Protein AF-A0A151H687-F1 (afdb_monomer_lite)

Sequence (97 aa):
HLPPLVEEAFRLLMEAPPGYVVGLIESFLITVVQVFRHCAEQWIGRGLLALPPAVLPSEAMKTELLAKLCRSDTCSVSEAVEDLAYRCEQVCLRNRA

Radius of gyration: 12.37 Å; chains: 1; bounding box: 30×27×34 Å

Secondary structure (DSSP, 8-state):
-HHHHHHHHHHHHHHS-HHHHHHHHHHHHHHHHHH-HHHHHHHHHHHHHTS-TTTS--HHHHHHHHHHHTSS-HHHHHHHHHHHHHHHHHHHHHHH-

pLDDT: mean 92.27, std 5.45, range [56.25, 96.69]

Structure (mmCIF, N/CA/C/O backbone):
data_AF-A0A151H687-F1
#
_entry.id   AF-A0A151H687-F1
#
loop_
_atom_site.group_PDB
_atom_site.id
_atom_site.type_symbol
_atom_site.label_atom_id
_atom_site.label_alt_id
_atom_site.label_comp_id
_atom_site.label_asym_id
_atom_site.label_entity_id
_atom_site.label_seq_id
_atom_site.pdbx_PDB_ins_code
_atom_site.Cartn_x
_atom_site.Cartn_y
_atom_site.Cartn_z
_atom_site.occupancy
_atom_site.B_iso_or_equiv
_atom_site.auth_seq_id
_atom_site.auth_comp_id
_atom_site.auth_asym_id
_atom_site.auth_atom_id
_atom_site.pdbx_PDB_model_num
ATOM 1 N N . HIS A 1 1 ? -2.991 -13.561 12.535 1.00 73.06 1 HIS A N 1
ATOM 2 C CA . HIS A 1 1 ? -2.743 -13.650 11.079 1.00 73.06 1 HIS A CA 1
ATOM 3 C C . HIS A 1 1 ? -3.127 -12.389 10.304 1.00 73.06 1 HIS A C 1
ATOM 5 O O . HIS A 1 1 ? -2.488 -12.127 9.298 1.00 73.06 1 HIS A O 1
ATOM 11 N N . LEU A 1 2 ? -4.092 -11.579 10.767 1.00 85.19 2 LEU A N 1
ATOM 12 C CA . LEU A 1 2 ? -4.486 -10.337 10.083 1.00 85.19 2 LEU A CA 1
ATOM 13 C C . LEU A 1 2 ? -3.375 -9.274 9.933 1.00 85.19 2 LEU A C 1
ATOM 15 O O . LEU A 1 2 ? -3.238 -8.776 8.824 1.00 85.19 2 LEU A O 1
ATOM 19 N N . PRO A 1 3 ? -2.541 -8.952 10.946 1.00 88.56 3 PRO A N 1
ATOM 20 C CA . PRO A 1 3 ? -1.494 -7.942 10.757 1.00 88.56 3 PRO A CA 1
ATOM 21 C C . PRO A 1 3 ? -0.477 -8.315 9.659 1.00 88.56 3 PRO A C 1
ATOM 23 O O . PRO A 1 3 ? -0.237 -7.487 8.787 1.00 88.56 3 PRO A O 1
ATOM 26 N N . PRO A 1 4 ? 0.053 -9.558 9.608 1.00 93.25 4 PRO A N 1
ATOM 27 C CA . PRO A 1 4 ? 0.879 -9.996 8.480 1.00 93.25 4 PRO A CA 1
ATOM 28 C C . PRO A 1 4 ? 0.167 -9.957 7.123 1.00 93.25 4 PRO A C 1
ATOM 30 O O . PRO A 1 4 ? 0.803 -9.650 6.125 1.00 93.25 4 PRO A O 1
ATOM 33 N N . LEU A 1 5 ? -1.140 -10.242 7.073 1.00 94.25 5 LEU A N 1
ATOM 34 C CA . LEU A 1 5 ? -1.911 -10.149 5.829 1.00 94.25 5 LEU A CA 1
ATOM 35 C C . LEU A 1 5 ? -2.024 -8.700 5.335 1.00 94.25 5 LEU A C 1
ATOM 37 O O . LEU A 1 5 ? -1.954 -8.463 4.134 1.00 94.25 5 LEU A O 1
ATOM 41 N N . VAL A 1 6 ? -2.167 -7.735 6.250 1.00 95.69 6 VAL A N 1
ATOM 42 C CA . VAL A 1 6 ? -2.135 -6.310 5.897 1.00 95.69 6 VAL A CA 1
ATOM 43 C C . VAL A 1 6 ? -0.785 -5.941 5.300 1.00 95.69 6 VAL A C 1
ATOM 45 O O . VAL A 1 6 ? -0.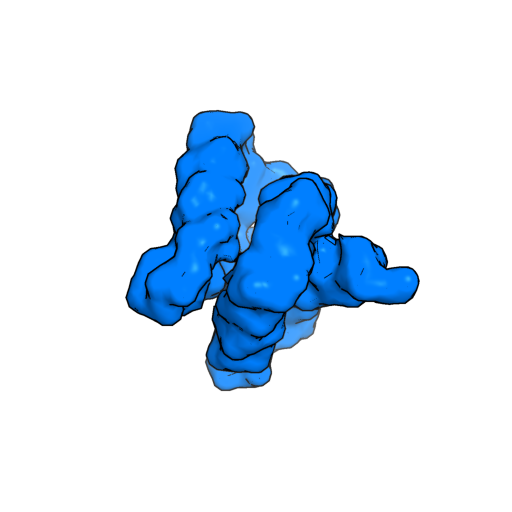759 -5.330 4.242 1.00 95.69 6 VAL A O 1
ATOM 48 N N . GLU A 1 7 ? 0.324 -6.368 5.908 1.00 95.31 7 GLU A N 1
ATOM 49 C CA . GLU A 1 7 ? 1.660 -6.156 5.333 1.00 95.31 7 GLU A CA 1
ATOM 50 C C . GLU A 1 7 ? 1.797 -6.773 3.933 1.00 95.31 7 GLU A C 1
ATOM 52 O O . GLU A 1 7 ? 2.338 -6.136 3.029 1.00 95.31 7 GLU A O 1
ATOM 57 N N . GLU A 1 8 ? 1.273 -7.984 3.737 1.00 95.25 8 GLU A N 1
ATOM 58 C CA . GLU A 1 8 ? 1.324 -8.678 2.450 1.00 95.25 8 GLU A CA 1
ATOM 59 C C . GLU A 1 8 ? 0.524 -7.955 1.361 1.00 95.25 8 GLU A C 1
ATOM 61 O O . GLU A 1 8 ? 0.970 -7.877 0.219 1.00 95.25 8 GLU A O 1
ATOM 66 N N . ALA A 1 9 ? -0.613 -7.348 1.710 1.00 95.62 9 ALA A N 1
ATOM 67 C CA . ALA A 1 9 ? -1.386 -6.535 0.775 1.00 95.62 9 ALA A CA 1
ATOM 68 C C . ALA A 1 9 ? -0.565 -5.351 0.230 1.00 95.62 9 ALA A C 1
ATOM 70 O O . ALA A 1 9 ? -0.641 -5.050 -0.958 1.00 95.62 9 ALA A O 1
ATOM 71 N N . PHE A 1 10 ? 0.274 -4.718 1.059 1.00 96.12 10 PHE A N 1
ATOM 72 C CA . PHE A 1 10 ? 1.187 -3.671 0.586 1.00 96.12 10 PHE A CA 1
ATOM 73 C C . PHE A 1 10 ? 2.311 -4.234 -0.287 1.00 96.12 10 PHE A C 1
ATOM 75 O O . PHE A 1 10 ? 2.640 -3.627 -1.304 1.00 96.12 10 PHE A O 1
ATOM 82 N N . ARG A 1 11 ? 2.876 -5.402 0.049 1.00 94.44 11 ARG A N 1
ATOM 83 C CA . ARG A 1 11 ? 3.882 -6.060 -0.810 1.00 94.44 11 ARG A CA 1
ATOM 84 C C . ARG A 1 11 ? 3.319 -6.398 -2.186 1.00 94.44 11 ARG A C 1
ATOM 86 O O . ARG A 1 11 ? 4.000 -6.193 -3.185 1.00 94.44 11 ARG A O 1
ATOM 93 N N . LEU A 1 12 ? 2.054 -6.806 -2.251 1.00 94.81 12 LEU A N 1
ATOM 94 C CA . LEU A 1 12 ? 1.389 -7.148 -3.502 1.00 94.81 12 LEU A CA 1
ATOM 95 C C . LEU A 1 12 ? 1.362 -5.979 -4.509 1.00 94.81 12 LEU A C 1
ATOM 97 O O . LEU A 1 12 ? 1.453 -6.221 -5.712 1.00 94.81 12 LEU A O 1
ATOM 101 N N . LEU A 1 13 ? 1.336 -4.721 -4.042 1.00 94.31 13 LEU A N 1
ATOM 102 C CA . LEU A 1 13 ? 1.451 -3.529 -4.904 1.00 94.31 13 LEU A CA 1
ATOM 103 C C . LEU A 1 13 ? 2.792 -3.441 -5.649 1.00 94.31 13 LEU A C 1
ATOM 105 O O . LEU A 1 13 ? 2.877 -2.790 -6.687 1.00 94.31 13 LEU A O 1
ATOM 109 N N . MET A 1 14 ? 3.845 -4.070 -5.125 1.00 93.19 14 MET A N 1
ATOM 110 C CA . MET A 1 14 ? 5.167 -4.120 -5.757 1.00 93.19 14 MET A CA 1
ATOM 111 C C . MET A 1 14 ? 5.307 -5.297 -6.731 1.00 93.19 14 MET A C 1
ATOM 113 O O . MET A 1 14 ? 6.154 -5.262 -7.625 1.00 93.19 14 MET A O 1
ATOM 117 N N . GLU A 1 15 ? 4.509 -6.348 -6.554 1.00 91.75 15 GLU A N 1
ATOM 118 C CA . GLU A 1 15 ? 4.692 -7.632 -7.238 1.00 91.75 15 GLU A CA 1
ATOM 119 C C . GLU A 1 15 ? 3.741 -7.829 -8.420 1.00 91.75 15 GLU A C 1
ATOM 121 O O . GLU A 1 15 ? 4.092 -8.502 -9.393 1.00 91.75 15 GLU A O 1
ATOM 126 N N . ALA A 1 16 ? 2.557 -7.221 -8.365 1.00 90.62 16 ALA A N 1
ATOM 127 C CA . ALA A 1 16 ? 1.513 -7.383 -9.365 1.00 90.62 16 ALA A CA 1
ATOM 128 C C . ALA A 1 16 ? 1.202 -6.065 -10.097 1.00 90.62 16 ALA A C 1
ATOM 130 O O . ALA A 1 16 ? 1.352 -4.987 -9.520 1.00 90.62 16 ALA A O 1
ATOM 131 N N . PRO A 1 17 ? 0.731 -6.116 -11.360 1.00 89.25 17 PRO A N 1
ATOM 132 C CA . PRO A 1 17 ? 0.316 -4.909 -12.064 1.00 89.25 17 PRO A CA 1
ATOM 133 C C . PRO A 1 17 ? -0.871 -4.234 -11.350 1.00 89.25 17 PRO A C 1
ATOM 135 O O . PRO A 1 17 ? -1.827 -4.938 -10.996 1.00 89.25 17 PRO A O 1
ATOM 138 N N . PRO A 1 18 ? -0.874 -2.893 -11.200 1.00 90.56 18 PRO A N 1
ATOM 139 C CA . PRO A 1 18 ? -1.889 -2.165 -10.432 1.00 90.56 18 PRO A CA 1
ATOM 140 C C . PRO A 1 18 ? -3.335 -2.517 -10.803 1.00 90.56 18 PRO A C 1
ATOM 142 O O . PRO A 1 18 ? -4.167 -2.726 -9.920 1.00 90.56 18 PRO A O 1
ATOM 145 N N . GLY A 1 19 ? -3.616 -2.694 -12.100 1.00 89.69 19 GLY A N 1
ATOM 146 C CA . GLY A 1 19 ? -4.955 -3.014 -12.607 1.00 89.69 19 GLY A CA 1
ATOM 147 C C . GLY A 1 19 ? -5.574 -4.314 -12.073 1.00 89.69 19 GLY A C 1
ATOM 148 O O . GLY A 1 19 ? -6.784 -4.484 -12.181 1.00 89.69 19 GLY A O 1
ATOM 149 N N . TYR A 1 20 ? -4.783 -5.218 -11.482 1.00 90.00 20 TYR A N 1
ATOM 150 C CA . TYR A 1 20 ? -5.290 -6.456 -10.875 1.00 90.00 20 TYR A CA 1
ATOM 151 C C . TYR A 1 20 ? -5.502 -6.363 -9.364 1.00 90.00 20 TYR A C 1
ATOM 153 O O . TYR A 1 20 ? -6.284 -7.138 -8.818 1.00 90.00 20 TYR A O 1
ATOM 161 N N . VAL A 1 21 ? -4.786 -5.471 -8.676 1.00 93.50 21 VAL A N 1
ATOM 162 C CA . VAL A 1 21 ? -4.647 -5.542 -7.211 1.00 93.50 21 VAL A CA 1
ATOM 163 C C . VAL A 1 21 ? -5.188 -4.328 -6.476 1.00 93.50 21 VAL A C 1
ATOM 165 O O . VAL A 1 21 ? -5.619 -4.480 -5.338 1.00 93.50 21 VAL A O 1
ATOM 168 N N . VAL A 1 22 ? -5.257 -3.163 -7.125 1.00 94.50 22 VAL A N 1
ATOM 169 C CA . VAL A 1 22 ? -5.722 -1.907 -6.513 1.00 94.50 22 VAL A CA 1
ATOM 170 C C . VAL A 1 22 ? -7.112 -2.067 -5.889 1.00 94.50 22 VAL A C 1
ATOM 172 O O . VAL A 1 22 ? -7.242 -1.976 -4.672 1.00 94.50 22 VAL A O 1
ATOM 175 N N . GLY A 1 23 ? -8.127 -2.456 -6.668 1.00 93.62 23 GLY A N 1
ATOM 176 C CA . GLY A 1 23 ? -9.496 -2.592 -6.145 1.00 93.62 23 GLY A CA 1
ATOM 177 C C . GLY A 1 23 ? -9.660 -3.672 -5.062 1.00 93.62 23 GLY A C 1
ATOM 178 O O . GLY A 1 23 ? -10.500 -3.541 -4.164 1.00 93.62 23 GLY A O 1
ATOM 179 N N . LEU A 1 24 ? -8.840 -4.732 -5.104 1.00 94.19 24 LEU A N 1
ATOM 180 C CA . LEU A 1 24 ? -8.821 -5.769 -4.065 1.00 94.19 24 LEU A CA 1
ATOM 181 C C . LEU A 1 24 ? -8.263 -5.217 -2.751 1.00 94.19 24 LEU A C 1
ATOM 183 O O . LEU A 1 24 ? -8.842 -5.442 -1.688 1.00 94.19 24 LEU A O 1
ATOM 187 N N . ILE A 1 25 ? -7.153 -4.483 -2.834 1.00 95.19 25 ILE A N 1
ATOM 188 C CA . ILE A 1 25 ? -6.474 -3.891 -1.682 1.00 95.19 25 ILE A CA 1
ATOM 189 C C . ILE A 1 25 ? -7.330 -2.783 -1.073 1.00 95.19 25 ILE A C 1
ATOM 191 O O . ILE A 1 25 ? -7.477 -2.750 0.143 1.00 95.19 25 ILE A O 1
ATOM 195 N N . GLU A 1 26 ? -7.970 -1.942 -1.883 1.00 94.44 26 GLU A N 1
ATOM 196 C CA . GLU A 1 26 ? -8.929 -0.935 -1.414 1.00 94.44 26 GLU A CA 1
ATOM 197 C C . GLU A 1 26 ? -10.052 -1.560 -0.586 1.00 94.44 26 GLU A C 1
ATOM 199 O O . GLU A 1 26 ? -10.245 -1.214 0.581 1.00 94.44 26 GLU A O 1
ATOM 204 N N . SER A 1 27 ? -10.756 -2.535 -1.168 1.00 93.62 27 SER A N 1
ATOM 205 C CA . SER A 1 27 ? -11.872 -3.226 -0.510 1.00 93.62 27 SER A CA 1
ATOM 206 C C . SER A 1 27 ? -11.428 -3.889 0.797 1.00 93.62 27 SER A C 1
ATOM 208 O O . SER A 1 27 ? -12.131 -3.850 1.815 1.00 93.62 27 SER A O 1
ATOM 210 N N . PHE A 1 28 ? -10.232 -4.476 0.786 1.00 95.38 28 PHE A N 1
ATOM 211 C CA . PHE A 1 28 ? -9.629 -5.095 1.954 1.00 95.38 28 PHE A CA 1
ATOM 212 C C . PHE A 1 28 ? -9.289 -4.069 3.045 1.00 95.38 28 PHE A C 1
ATOM 214 O O . PHE A 1 28 ? -9.686 -4.260 4.195 1.00 95.38 28 PHE A O 1
ATOM 221 N N . LEU A 1 29 ? -8.618 -2.964 2.710 1.00 95.31 29 LEU A N 1
ATOM 222 C CA . LEU A 1 29 ? -8.236 -1.929 3.674 1.00 95.31 29 LEU A CA 1
ATOM 223 C C . LEU A 1 29 ? -9.458 -1.228 4.276 1.00 95.31 29 LEU A C 1
ATOM 225 O O . LEU A 1 29 ? -9.504 -1.043 5.491 1.00 95.31 29 LEU A O 1
ATOM 229 N N . ILE A 1 30 ? -10.490 -0.944 3.475 1.00 94.81 30 ILE A N 1
ATOM 230 C CA . ILE A 1 30 ? -11.772 -0.416 3.971 1.00 94.81 30 ILE A CA 1
ATOM 231 C C . ILE A 1 30 ? -12.366 -1.363 5.015 1.00 94.81 30 ILE A C 1
ATOM 233 O O . ILE A 1 30 ? -12.753 -0.931 6.103 1.00 94.81 30 ILE A O 1
ATOM 237 N N . THR A 1 31 ? -12.389 -2.666 4.721 1.00 94.25 31 THR A N 1
ATOM 238 C CA . THR A 1 31 ? -12.886 -3.684 5.657 1.00 94.25 31 THR A CA 1
ATOM 239 C C . THR A 1 31 ? -12.057 -3.703 6.942 1.00 94.25 31 THR A C 1
ATOM 241 O O . THR A 1 31 ? -12.614 -3.739 8.041 1.00 94.25 31 THR A O 1
ATOM 244 N N . VAL A 1 32 ? -10.727 -3.630 6.828 1.00 94.44 32 VAL A N 1
ATOM 245 C CA . VAL A 1 32 ? -9.824 -3.600 7.985 1.00 94.44 32 VAL A CA 1
ATOM 246 C C . VAL A 1 32 ? -10.114 -2.394 8.878 1.00 94.44 32 VAL A C 1
ATOM 248 O O . VAL A 1 32 ? -10.255 -2.558 10.089 1.00 94.44 32 VAL A O 1
ATOM 251 N N . VAL A 1 33 ? -10.265 -1.202 8.300 1.00 94.25 33 VAL A N 1
ATOM 252 C CA . VAL A 1 33 ? -10.565 0.027 9.048 1.00 94.25 33 VAL A CA 1
ATOM 253 C C . VAL A 1 33 ? -11.944 -0.033 9.694 1.00 94.25 33 VAL A C 1
ATOM 255 O O . VAL A 1 33 ? -12.095 0.324 10.861 1.00 94.25 33 VAL A O 1
ATOM 258 N N . GLN A 1 34 ? -12.960 -0.503 8.969 1.00 93.44 34 GLN A N 1
ATOM 259 C CA . GLN A 1 34 ? -14.331 -0.558 9.477 1.00 93.44 34 GLN A CA 1
ATOM 260 C C . GLN A 1 34 ? -14.487 -1.552 10.633 1.00 93.44 34 GLN A C 1
ATOM 262 O O . GLN A 1 34 ? -15.154 -1.227 11.618 1.00 93.44 34 GLN A O 1
ATOM 267 N N . VAL A 1 35 ? -13.858 -2.729 10.534 1.00 94.75 35 VAL A N 1
ATOM 268 C CA . VAL A 1 35 ? -14.006 -3.828 11.502 1.00 94.75 35 VAL A CA 1
ATOM 269 C C . VAL A 1 35 ? -13.002 -3.726 12.655 1.00 94.75 35 VAL A C 1
ATOM 271 O O . VAL A 1 35 ? -13.355 -3.990 13.802 1.00 94.75 35 VAL A O 1
ATOM 274 N N . PHE A 1 36 ? -11.761 -3.313 12.385 1.00 93.50 36 PHE A N 1
ATOM 275 C CA . PHE A 1 36 ? -10.653 -3.342 13.349 1.00 93.50 36 PHE A CA 1
ATOM 276 C C . PHE A 1 36 ? -10.123 -1.943 13.686 1.00 93.50 36 PHE A C 1
ATOM 278 O O . PHE A 1 36 ? -8.916 -1.761 13.821 1.00 93.50 36 PHE A O 1
ATOM 285 N N . ARG A 1 37 ? -11.012 -0.956 13.864 1.00 88.19 37 ARG A N 1
ATOM 286 C CA . ARG A 1 37 ? -10.676 0.471 14.080 1.00 88.19 37 ARG A CA 1
ATOM 287 C C . ARG A 1 37 ? -9.472 0.725 14.995 1.00 88.19 37 ARG A C 1
ATOM 289 O O . ARG A 1 37 ? -8.583 1.481 14.630 1.00 88.19 37 ARG A O 1
ATOM 296 N N . HIS A 1 38 ? -9.421 0.079 16.162 1.00 91.31 38 HIS A N 1
ATOM 297 C CA . HIS A 1 38 ? -8.353 0.288 17.154 1.00 91.31 38 HIS A CA 1
ATOM 298 C C . HIS A 1 38 ? -6.986 -0.273 16.743 1.00 91.31 38 HIS A C 1
ATOM 300 O O . HIS A 1 38 ? -5.969 0.137 17.292 1.00 91.31 38 HIS A O 1
ATOM 306 N N . CYS A 1 39 ? -6.954 -1.228 15.815 1.00 94.31 39 CYS A N 1
ATOM 307 C CA . CYS A 1 39 ? -5.731 -1.894 15.376 1.00 94.31 39 CYS A CA 1
ATOM 308 C C . CYS A 1 39 ? -5.329 -1.518 13.944 1.00 94.31 39 CYS A C 1
ATOM 310 O O . CYS A 1 39 ? -4.169 -1.702 13.576 1.00 94.31 39 CYS A O 1
ATOM 312 N N . ALA A 1 40 ? -6.267 -0.995 13.148 1.00 93.50 40 ALA A N 1
ATOM 313 C CA . ALA A 1 40 ? -6.081 -0.693 11.735 1.00 93.50 40 ALA A CA 1
ATOM 314 C C . ALA A 1 40 ? -4.893 0.244 11.501 1.00 93.50 40 ALA A C 1
ATOM 316 O O . ALA A 1 40 ? -4.029 -0.076 10.694 1.00 93.50 40 ALA A O 1
ATOM 317 N N . GLU A 1 41 ? -4.791 1.334 12.264 1.00 95.38 41 GLU A N 1
ATOM 318 C CA . GLU A 1 41 ? -3.691 2.295 12.132 1.00 95.38 41 GLU A CA 1
ATOM 319 C C . GLU A 1 41 ? -2.321 1.643 12.332 1.00 95.38 41 GLU A C 1
ATOM 321 O O . GLU A 1 41 ? -1.418 1.806 11.513 1.00 95.38 41 GLU A O 1
ATOM 326 N N . GLN A 1 42 ? -2.180 0.820 13.372 1.00 96.00 42 GLN A N 1
ATOM 327 C CA . GLN A 1 42 ? -0.934 0.109 13.634 1.00 96.00 42 GLN A CA 1
ATOM 328 C C . GLN A 1 42 ? -0.595 -0.878 12.506 1.00 96.00 42 GLN A C 1
ATOM 330 O O . GLN A 1 42 ? 0.567 -0.998 12.115 1.00 96.00 42 GLN A O 1
ATOM 335 N N . TRP A 1 43 ? -1.584 -1.616 11.998 1.00 96.69 43 TRP A N 1
ATOM 336 C CA . TRP A 1 43 ? -1.363 -2.637 10.969 1.00 96.69 43 TRP A CA 1
ATOM 337 C C . TRP A 1 43 ? -1.049 -2.015 9.609 1.00 96.69 43 TRP A C 1
ATOM 339 O O . TRP A 1 43 ? -0.110 -2.449 8.947 1.00 96.69 43 TRP A O 1
ATOM 349 N N . ILE A 1 44 ? -1.781 -0.968 9.228 1.00 96.56 44 ILE A N 1
ATOM 350 C CA . ILE A 1 44 ? -1.547 -0.194 8.005 1.00 96.56 44 ILE A CA 1
ATOM 351 C C . ILE A 1 44 ? -0.174 0.474 8.076 1.00 96.56 44 ILE A C 1
ATOM 353 O O . ILE A 1 44 ? 0.607 0.350 7.138 1.00 96.56 44 ILE A O 1
ATOM 357 N N . GLY A 1 45 ? 0.175 1.095 9.208 1.00 95.88 45 GLY A N 1
ATOM 358 C CA . GLY A 1 45 ? 1.493 1.697 9.409 1.00 95.88 45 GLY A CA 1
ATOM 359 C C . GLY A 1 45 ? 2.633 0.694 9.219 1.00 95.88 45 GLY A C 1
ATOM 360 O O . GLY A 1 45 ? 3.603 0.982 8.522 1.00 95.88 45 GLY A O 1
ATOM 361 N N . ARG A 1 46 ? 2.497 -0.525 9.759 1.00 94.88 46 ARG A N 1
ATOM 362 C CA . ARG A 1 46 ? 3.466 -1.610 9.518 1.00 94.88 46 ARG A CA 1
ATOM 363 C C . ARG A 1 46 ? 3.532 -2.032 8.052 1.00 94.88 46 ARG A C 1
ATOM 365 O O . ARG A 1 46 ? 4.623 -2.282 7.552 1.00 94.88 46 ARG A O 1
ATOM 372 N N . GLY A 1 47 ? 2.394 -2.079 7.368 1.00 95.06 47 GLY A N 1
ATOM 373 C CA . GLY A 1 47 ? 2.339 -2.368 5.940 1.00 95.06 47 GLY A CA 1
ATOM 374 C C . GLY A 1 47 ? 3.058 -1.323 5.086 1.00 95.06 47 GLY A C 1
ATOM 375 O O . GLY A 1 47 ? 3.851 -1.683 4.222 1.00 95.06 47 GLY A O 1
ATOM 376 N N . LEU A 1 48 ? 2.896 -0.035 5.399 1.00 95.56 48 LEU A N 1
ATOM 377 C CA . LEU A 1 48 ? 3.638 1.046 4.738 1.00 95.56 48 LEU A CA 1
ATOM 378 C C . LEU A 1 48 ? 5.153 0.941 4.967 1.00 95.56 48 LEU A C 1
ATOM 380 O O . LEU A 1 48 ? 5.933 1.270 4.075 1.00 95.56 48 LEU A O 1
ATOM 384 N N . LEU A 1 49 ? 5.584 0.458 6.137 1.00 92.88 49 LEU A N 1
ATOM 385 C CA . LEU A 1 49 ? 7.000 0.201 6.428 1.00 92.88 49 LEU A CA 1
ATOM 386 C C . LEU A 1 49 ? 7.567 -1.013 5.680 1.00 92.88 49 LEU A C 1
ATOM 388 O O . LEU A 1 49 ? 8.785 -1.116 5.548 1.00 92.88 49 LEU A O 1
ATOM 392 N N . ALA A 1 50 ? 6.719 -1.921 5.190 1.00 91.44 50 ALA A N 1
ATOM 393 C CA . ALA A 1 50 ? 7.155 -3.047 4.367 1.00 91.44 50 ALA A CA 1
ATOM 394 C C . ALA A 1 50 ? 7.531 -2.622 2.936 1.00 91.44 50 ALA A C 1
ATOM 396 O O . ALA A 1 50 ? 8.173 -3.392 2.220 1.00 91.44 50 ALA A O 1
ATOM 397 N N . LEU A 1 51 ? 7.151 -1.410 2.519 1.00 93.44 51 LEU A N 1
ATOM 398 C CA . LEU A 1 51 ? 7.483 -0.865 1.209 1.00 93.44 51 LEU A CA 1
ATOM 399 C C . LEU A 1 51 ? 8.911 -0.300 1.174 1.00 93.44 51 LEU A C 1
ATOM 401 O O . LEU A 1 51 ? 9.401 0.232 2.176 1.00 93.44 51 LEU A O 1
ATOM 405 N N . PRO A 1 52 ? 9.586 -0.332 0.010 1.00 93.12 52 PRO A N 1
ATOM 406 C CA . PRO A 1 52 ? 10.886 0.306 -0.135 1.00 93.12 52 PRO A CA 1
ATOM 407 C C . PRO A 1 52 ? 10.823 1.816 0.160 1.00 93.12 52 PRO A C 1
ATOM 409 O O . PRO A 1 52 ? 9.877 2.480 -0.274 1.00 93.12 52 PRO A O 1
ATOM 412 N N . PRO A 1 53 ? 11.871 2.414 0.763 1.00 91.81 53 PRO A N 1
ATOM 413 C CA . PRO A 1 53 ? 11.918 3.858 1.025 1.00 91.81 53 PRO A CA 1
ATOM 414 C C . PRO A 1 53 ? 11.740 4.729 -0.226 1.00 91.81 53 PRO A C 1
ATOM 416 O O . PRO A 1 53 ? 11.297 5.865 -0.133 1.00 91.81 53 PRO A O 1
ATOM 419 N N . ALA A 1 54 ? 12.058 4.200 -1.412 1.00 93.88 54 ALA A N 1
ATOM 420 C CA . ALA A 1 54 ? 11.864 4.900 -2.678 1.00 93.88 54 ALA A CA 1
ATOM 421 C C . ALA A 1 54 ? 10.385 5.158 -3.029 1.00 93.88 54 ALA A C 1
ATOM 423 O O . ALA A 1 54 ? 10.114 6.077 -3.795 1.00 93.88 54 ALA A O 1
ATOM 424 N N . VAL A 1 55 ? 9.451 4.365 -2.490 1.00 95.25 55 VAL A N 1
ATOM 425 C CA . VAL A 1 55 ? 8.005 4.546 -2.706 1.00 95.25 55 VAL A CA 1
ATOM 426 C C . VAL A 1 55 ? 7.487 5.704 -1.849 1.00 95.25 55 VAL A C 1
ATOM 428 O O . VAL A 1 55 ? 6.754 6.566 -2.334 1.00 95.25 55 VAL A O 1
ATOM 431 N N . LEU A 1 56 ? 7.914 5.747 -0.582 1.00 94.25 56 LEU A N 1
ATOM 432 C CA . LEU A 1 56 ? 7.515 6.736 0.423 1.00 94.25 56 LEU A CA 1
ATOM 433 C C . LEU A 1 56 ? 8.766 7.372 1.057 1.00 94.25 56 LEU A C 1
ATOM 435 O O . LEU A 1 56 ? 9.203 6.938 2.129 1.00 94.25 56 LEU A O 1
ATOM 439 N N . PRO A 1 57 ? 9.362 8.389 0.407 1.00 88.69 57 PRO A N 1
ATOM 440 C CA . PRO A 1 57 ? 10.687 8.895 0.767 1.00 88.69 57 PRO A CA 1
ATOM 441 C C . PRO A 1 57 ? 10.711 9.768 2.025 1.00 88.69 57 PRO A C 1
ATOM 443 O O . PRO A 1 57 ? 11.788 10.016 2.563 1.00 88.69 57 PRO A O 1
ATOM 446 N N . SER A 1 58 ? 9.560 10.254 2.501 1.00 92.88 58 SER A N 1
ATOM 447 C CA . SER A 1 58 ? 9.486 11.112 3.684 1.00 92.88 58 SER A CA 1
ATOM 448 C C . SER A 1 58 ? 8.490 10.593 4.717 1.00 92.88 58 SER A C 1
ATOM 450 O O . SER A 1 58 ? 7.419 10.083 4.386 1.00 92.88 58 SER A O 1
ATOM 452 N N . GLU A 1 59 ? 8.826 10.776 5.995 1.00 91.38 59 GLU A N 1
ATOM 453 C CA . GLU A 1 59 ? 7.938 10.432 7.115 1.00 91.38 59 GLU A CA 1
ATOM 454 C C . GLU A 1 59 ? 6.651 11.266 7.111 1.00 91.38 59 GLU A C 1
ATOM 456 O O . GLU A 1 59 ? 5.583 10.763 7.45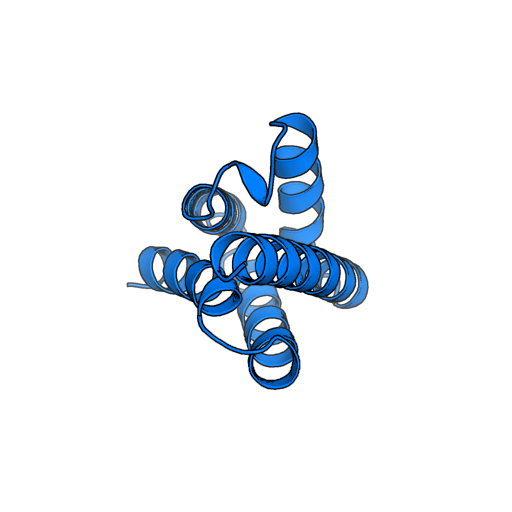9 1.00 91.38 59 GLU A O 1
ATOM 461 N N . ALA A 1 60 ? 6.720 12.516 6.641 1.00 93.12 60 ALA A N 1
ATOM 462 C CA . ALA A 1 60 ? 5.541 13.360 6.457 1.00 93.12 60 ALA A CA 1
ATOM 463 C C . ALA A 1 60 ? 4.549 12.725 5.471 1.00 93.12 60 ALA A C 1
ATOM 465 O O . ALA A 1 60 ? 3.357 12.643 5.758 1.00 93.12 60 ALA A O 1
ATOM 466 N N . MET A 1 61 ? 5.053 12.202 4.352 1.00 93.50 61 MET A N 1
ATOM 467 C CA . MET A 1 61 ? 4.223 11.544 3.353 1.00 93.50 61 MET A CA 1
ATOM 468 C C .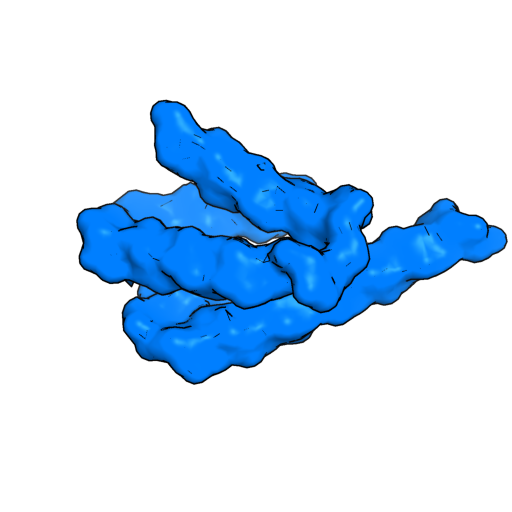 MET A 1 61 ? 3.635 10.227 3.875 1.00 93.50 61 MET A C 1
ATOM 470 O O . MET A 1 61 ? 2.455 9.962 3.663 1.00 93.50 61 MET A O 1
ATOM 474 N N . LYS A 1 62 ? 4.421 9.422 4.603 1.00 94.38 62 LYS A N 1
ATOM 475 C CA . LYS A 1 62 ? 3.907 8.208 5.262 1.00 94.38 62 LYS A CA 1
ATOM 476 C C . LYS A 1 62 ? 2.787 8.534 6.246 1.00 94.38 62 LYS A C 1
ATOM 478 O O . LYS A 1 62 ? 1.777 7.841 6.261 1.00 94.38 62 LYS A O 1
ATOM 483 N N . THR A 1 63 ? 2.954 9.594 7.035 1.00 94.62 63 THR A N 1
ATOM 484 C CA . THR A 1 63 ? 1.962 10.036 8.026 1.00 94.62 63 THR A CA 1
ATOM 485 C C . THR A 1 63 ? 0.674 10.508 7.352 1.00 94.62 63 THR A C 1
ATOM 487 O O . THR A 1 63 ? -0.414 10.116 7.765 1.00 94.62 63 THR A O 1
ATOM 490 N N . GLU A 1 64 ? 0.780 11.309 6.290 1.00 93.88 64 GLU A N 1
ATOM 491 C CA . GLU A 1 64 ? -0.382 11.769 5.522 1.00 93.88 64 GLU A CA 1
ATOM 492 C C . GLU A 1 64 ? -1.126 10.599 4.867 1.00 93.88 64 GLU A C 1
ATOM 494 O O . GLU A 1 64 ? -2.353 10.513 4.944 1.00 93.88 64 GLU A O 1
ATOM 499 N N . LEU A 1 65 ? -0.383 9.671 4.260 1.00 95.00 65 LEU A N 1
ATOM 500 C CA . LEU A 1 65 ? -0.947 8.490 3.623 1.00 95.00 65 LEU A CA 1
ATOM 501 C C . LEU A 1 65 ? -1.628 7.572 4.642 1.00 95.00 65 LEU A C 1
ATOM 503 O O . LEU A 1 65 ? -2.754 7.139 4.415 1.00 95.00 65 LEU A O 1
ATOM 507 N N . LEU A 1 66 ? -0.994 7.328 5.792 1.00 95.88 66 LEU A N 1
ATOM 508 C CA . LEU A 1 66 ? -1.595 6.578 6.894 1.00 95.88 66 LEU A CA 1
ATOM 509 C C . LEU A 1 66 ? -2.905 7.230 7.350 1.00 95.88 66 LEU A C 1
ATOM 511 O O . LEU A 1 66 ? -3.916 6.549 7.484 1.00 95.88 66 LEU A O 1
ATOM 515 N N . ALA A 1 67 ? -2.915 8.554 7.521 1.00 94.19 67 ALA A N 1
ATOM 516 C CA . ALA A 1 67 ? -4.110 9.284 7.923 1.00 94.19 67 ALA A CA 1
ATOM 517 C C . ALA A 1 67 ? -5.251 9.172 6.900 1.00 94.19 67 ALA A C 1
ATOM 519 O O . ALA A 1 67 ? -6.410 9.147 7.310 1.00 94.19 67 ALA A O 1
ATOM 520 N N . LYS A 1 68 ? -4.948 9.097 5.596 1.00 94.62 68 LYS A N 1
ATOM 521 C CA . LYS A 1 68 ? -5.934 8.853 4.526 1.00 94.62 68 LYS A CA 1
ATOM 522 C C . LYS A 1 68 ? -6.450 7.413 4.549 1.00 94.62 68 LYS A C 1
ATOM 524 O O . LYS A 1 68 ? -7.659 7.204 4.543 1.00 94.62 68 LYS A O 1
ATOM 529 N N . LEU A 1 69 ? -5.548 6.438 4.654 1.00 94.75 69 LEU A N 1
ATOM 530 C CA . LEU A 1 69 ? -5.879 5.010 4.662 1.00 94.75 69 LEU A CA 1
ATOM 531 C C . LEU A 1 69 ? -6.640 4.571 5.916 1.00 94.75 69 LEU A C 1
ATOM 533 O O . LEU A 1 69 ? -7.378 3.599 5.857 1.00 94.75 69 LEU A O 1
ATOM 537 N N . CYS A 1 70 ? -6.482 5.274 7.038 1.00 94.12 70 CYS A N 1
ATOM 538 C CA . CYS A 1 70 ? -7.233 5.022 8.269 1.00 94.12 70 CYS A CA 1
ATOM 539 C C . CYS A 1 70 ? -8.640 5.631 8.268 1.00 94.12 70 CYS A C 1
ATOM 541 O O . CYS A 1 70 ? -9.381 5.452 9.241 1.00 94.12 70 CYS A O 1
ATOM 543 N N . ARG A 1 71 ? -9.031 6.364 7.218 1.00 88.69 71 ARG A N 1
ATOM 544 C CA . ARG A 1 71 ? -10.406 6.844 7.095 1.00 88.69 71 ARG A CA 1
ATOM 545 C C . ARG A 1 71 ? -11.314 5.717 6.632 1.00 88.69 71 ARG A C 1
ATOM 547 O O . ARG A 1 71 ? -10.925 4.835 5.879 1.00 88.69 71 ARG A O 1
ATOM 554 N N . SER A 1 72 ? -12.557 5.754 7.094 1.00 78.50 72 SER A N 1
ATOM 555 C CA . SER A 1 72 ? -13.573 4.777 6.7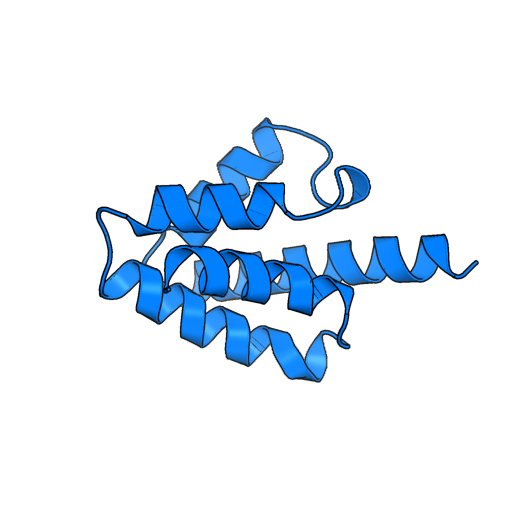03 1.00 78.50 72 SER A CA 1
ATOM 556 C C . SER A 1 72 ? -14.276 5.122 5.388 1.00 78.50 72 SER A C 1
ATOM 558 O O . SER A 1 72 ? -15.175 4.382 4.988 1.00 78.50 72 SER A O 1
ATOM 560 N N . ASP A 1 73 ? -13.952 6.262 4.771 1.00 86.44 73 ASP A N 1
ATOM 561 C CA . ASP A 1 73 ? -14.573 6.700 3.527 1.00 86.44 73 ASP A CA 1
ATOM 562 C C . ASP A 1 73 ? -13.868 6.097 2.310 1.00 86.44 73 ASP A C 1
ATOM 564 O O . ASP A 1 73 ? -12.645 6.119 2.191 1.00 86.44 73 ASP A O 1
ATOM 568 N N . THR A 1 74 ? -14.672 5.540 1.406 1.00 84.12 74 THR A N 1
ATOM 569 C CA . THR A 1 74 ? -14.199 4.796 0.235 1.00 84.12 74 THR A CA 1
ATOM 570 C C . THR A 1 74 ? -13.342 5.667 -0.678 1.00 84.12 74 THR A C 1
ATOM 572 O O . THR A 1 74 ? -12.295 5.215 -1.121 1.00 84.12 74 THR A O 1
ATOM 575 N N . CYS A 1 75 ? -13.735 6.926 -0.905 1.00 87.50 75 CYS A N 1
ATOM 576 C CA . CYS A 1 75 ? -13.022 7.817 -1.820 1.00 87.50 75 CYS A CA 1
ATOM 57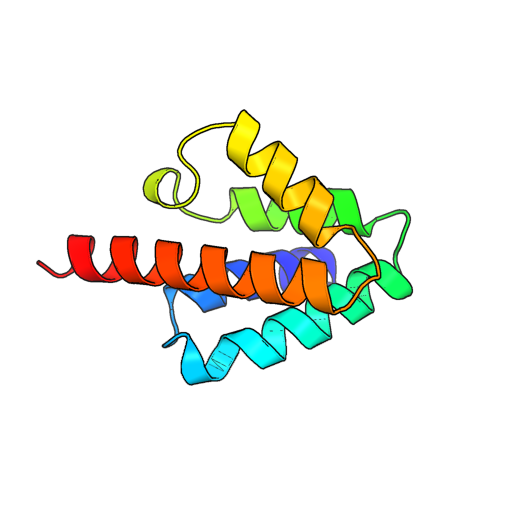7 C C . CYS A 1 75 ? -11.588 8.107 -1.355 1.00 87.50 75 CYS A C 1
ATOM 579 O O . CYS A 1 75 ? -10.664 7.954 -2.148 1.00 87.50 75 CYS A O 1
ATOM 581 N N . SER A 1 76 ? -11.380 8.460 -0.078 1.00 88.44 76 SER A N 1
ATOM 582 C CA . SER A 1 76 ? -10.028 8.740 0.429 1.00 88.44 76 SER A CA 1
ATOM 583 C C . SER A 1 76 ? -9.129 7.505 0.387 1.00 88.44 76 SER A C 1
ATOM 585 O O . SER A 1 76 ? -7.929 7.637 0.151 1.00 88.44 76 SER A O 1
ATOM 587 N N . VAL A 1 77 ? -9.687 6.312 0.631 1.00 92.19 77 VAL A N 1
ATOM 588 C CA . VAL A 1 77 ? -8.919 5.062 0.576 1.00 92.19 77 VAL A CA 1
ATOM 589 C C . VAL A 1 77 ? -8.554 4.709 -0.865 1.00 92.19 77 VAL A C 1
ATOM 591 O O . VAL A 1 77 ? -7.393 4.390 -1.103 1.00 92.19 77 VAL A O 1
ATOM 594 N N . SER A 1 78 ? -9.484 4.816 -1.818 1.00 91.38 78 SER A N 1
ATOM 595 C CA . SER A 1 78 ? -9.199 4.543 -3.233 1.00 91.38 78 SER A CA 1
ATOM 596 C C . SER A 1 78 ? -8.124 5.474 -3.789 1.00 91.38 78 SER A C 1
ATOM 598 O O . SER A 1 78 ? -7.099 4.998 -4.265 1.00 91.38 78 SER A O 1
ATOM 600 N N . GLU A 1 79 ? -8.261 6.792 -3.605 1.00 93.00 79 GLU A N 1
ATOM 601 C CA . GLU A 1 79 ? -7.239 7.755 -4.053 1.00 93.00 79 GLU A CA 1
ATOM 602 C C . GLU A 1 79 ? -5.854 7.457 -3.448 1.00 93.00 79 GLU A C 1
ATOM 604 O O . GLU A 1 79 ? -4.825 7.558 -4.120 1.00 93.00 79 GLU A O 1
ATOM 609 N N . ALA A 1 80 ? -5.815 7.067 -2.170 1.00 95.38 80 ALA A N 1
ATOM 610 C CA . ALA A 1 80 ? -4.578 6.729 -1.476 1.00 95.38 80 ALA A CA 1
ATOM 611 C C . ALA A 1 80 ? -3.935 5.431 -1.991 1.00 95.38 80 ALA A C 1
ATOM 613 O O . ALA A 1 80 ? -2.710 5.366 -2.108 1.00 95.38 80 ALA A O 1
ATOM 614 N N . VAL A 1 81 ? -4.730 4.397 -2.285 1.00 96.06 81 VAL A N 1
ATOM 615 C CA . VAL A 1 81 ? -4.223 3.126 -2.821 1.00 96.06 81 VAL A CA 1
ATOM 616 C C . VAL A 1 81 ? -3.774 3.289 -4.272 1.00 96.06 81 VAL A C 1
ATOM 618 O O . VAL A 1 81 ? -2.725 2.753 -4.627 1.00 96.06 81 VAL A O 1
ATOM 621 N N . GLU A 1 82 ? -4.489 4.064 -5.088 1.00 94.94 82 GLU A N 1
ATOM 622 C CA . GLU A 1 82 ? -4.100 4.378 -6.467 1.00 94.94 82 GLU A CA 1
ATOM 623 C C . GLU A 1 82 ? -2.762 5.135 -6.535 1.00 94.94 82 GLU A C 1
ATOM 625 O O . GLU A 1 82 ? -1.854 4.705 -7.253 1.00 94.94 82 GLU A O 1
ATOM 630 N N . ASP A 1 83 ? -2.592 6.212 -5.752 1.00 94.69 83 ASP A N 1
ATOM 631 C CA . ASP A 1 83 ? -1.320 6.958 -5.687 1.00 94.69 83 ASP A CA 1
ATOM 632 C C . ASP A 1 83 ? -0.172 6.056 -5.213 1.00 94.69 83 ASP A C 1
ATOM 634 O O . ASP A 1 83 ? 0.938 6.095 -5.756 1.00 94.69 83 ASP A O 1
ATOM 638 N N . LEU A 1 84 ? -0.435 5.191 -4.230 1.00 96.12 84 LEU A N 1
ATOM 639 C CA . LEU A 1 84 ? 0.562 4.256 -3.725 1.00 96.12 84 LEU A CA 1
ATOM 640 C C . LEU A 1 84 ? 0.959 3.214 -4.776 1.00 96.12 84 LEU A C 1
ATOM 642 O O . LEU A 1 84 ? 2.151 2.991 -4.990 1.00 96.12 84 LEU A O 1
ATOM 646 N N . ALA A 1 85 ? -0.018 2.614 -5.458 1.00 95.88 85 ALA A N 1
ATOM 647 C CA . ALA A 1 85 ? 0.208 1.635 -6.515 1.00 95.88 85 ALA A CA 1
ATOM 648 C C . ALA A 1 85 ? 1.005 2.237 -7.678 1.00 95.88 85 ALA A C 1
ATOM 650 O O . ALA A 1 85 ? 1.957 1.620 -8.158 1.00 95.88 85 ALA A O 1
ATOM 651 N N . TYR A 1 86 ? 0.678 3.470 -8.074 1.00 94.38 86 TYR A N 1
ATOM 652 C CA . TYR A 1 86 ? 1.432 4.206 -9.084 1.00 94.38 86 TYR A CA 1
ATOM 653 C C . TYR A 1 86 ? 2.900 4.385 -8.674 1.00 94.38 86 TYR A C 1
ATOM 655 O O . TYR A 1 86 ? 3.810 4.106 -9.454 1.00 94.38 86 TYR A O 1
ATOM 663 N N . ARG A 1 87 ? 3.171 4.792 -7.429 1.00 94.81 87 ARG A N 1
ATOM 664 C CA . ARG A 1 87 ? 4.550 4.949 -6.930 1.00 94.81 87 ARG A CA 1
ATOM 665 C C . ARG A 1 87 ? 5.304 3.626 -6.871 1.00 94.81 87 ARG A C 1
ATOM 667 O O . ARG A 1 87 ? 6.480 3.588 -7.234 1.00 94.81 87 ARG A O 1
ATOM 674 N N . CYS A 1 88 ? 4.643 2.554 -6.435 1.00 95.50 88 CYS A N 1
ATOM 675 C CA . CYS A 1 88 ? 5.195 1.202 -6.464 1.00 95.50 88 CYS A CA 1
ATOM 676 C C . CYS A 1 88 ? 5.599 0.810 -7.892 1.00 95.50 88 CYS A C 1
ATOM 678 O O . CYS A 1 88 ? 6.738 0.397 -8.116 1.00 95.50 88 CYS A O 1
ATOM 680 N N . GLU A 1 89 ? 4.719 1.035 -8.870 1.00 94.25 89 GLU A N 1
ATOM 681 C CA . GLU A 1 89 ? 4.992 0.769 -10.282 1.00 94.25 89 GLU A CA 1
ATOM 682 C C . GLU A 1 89 ? 6.191 1.577 -10.800 1.00 94.25 89 GLU A C 1
ATOM 684 O O . GLU A 1 89 ? 7.096 0.999 -11.401 1.00 94.25 89 GLU A O 1
ATOM 689 N N . GLN A 1 90 ? 6.274 2.879 -10.502 1.00 93.25 90 GLN A N 1
ATOM 690 C CA . GLN A 1 90 ? 7.416 3.718 -10.896 1.00 93.25 90 GLN A CA 1
ATOM 691 C C . GLN A 1 90 ? 8.747 3.198 -10.334 1.00 93.25 90 GLN A C 1
ATOM 693 O O . GLN A 1 90 ? 9.760 3.165 -11.040 1.00 93.25 90 GLN A O 1
ATOM 698 N N . VAL A 1 91 ? 8.762 2.754 -9.074 1.00 94.25 91 VAL A N 1
ATOM 699 C CA . VAL A 1 91 ? 9.956 2.156 -8.460 1.00 94.25 91 VAL A CA 1
ATOM 700 C C . VAL A 1 91 ? 10.317 0.833 -9.140 1.00 94.25 91 VAL A C 1
ATOM 702 O O . VAL A 1 91 ? 11.489 0.610 -9.449 1.00 94.25 91 VAL A O 1
ATOM 705 N N . CYS A 1 92 ? 9.332 -0.023 -9.419 1.00 91.81 92 CYS A N 1
ATOM 706 C CA . CYS A 1 92 ? 9.539 -1.289 -10.120 1.00 91.81 92 CYS A CA 1
ATOM 707 C C . CYS A 1 92 ? 10.080 -1.090 -11.539 1.00 91.81 92 CYS A C 1
ATOM 709 O O . CYS A 1 92 ? 11.010 -1.790 -11.936 1.00 91.81 92 CYS A O 1
ATOM 711 N N . LEU A 1 93 ? 9.538 -0.130 -12.292 1.00 90.50 93 LEU A N 1
ATOM 712 C CA . LEU A 1 93 ? 10.004 0.205 -13.637 1.00 90.50 93 LEU A CA 1
ATOM 713 C C . LEU A 1 93 ? 11.445 0.719 -13.615 1.00 90.50 93 LEU A C 1
ATOM 715 O O . LEU A 1 93 ? 12.259 0.269 -14.417 1.00 90.50 93 LEU A O 1
ATOM 719 N N . ARG A 1 94 ? 11.792 1.587 -12.656 1.00 90.94 94 ARG A N 1
ATOM 720 C CA . ARG A 1 94 ? 13.161 2.103 -12.508 1.00 90.94 94 ARG A CA 1
ATOM 721 C C . ARG A 1 94 ? 14.177 1.012 -12.173 1.00 90.94 94 ARG A C 1
ATOM 723 O O . ARG A 1 94 ? 15.302 1.091 -12.636 1.00 90.94 94 ARG A O 1
ATOM 730 N N . ASN A 1 95 ? 13.801 0.014 -11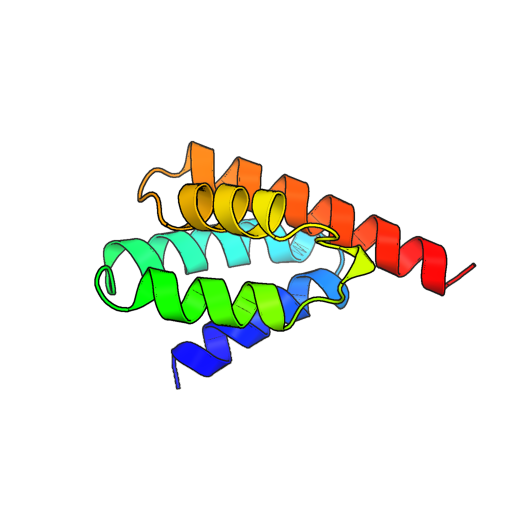.374 1.00 84.12 95 ASN A N 1
ATOM 731 C CA . ASN A 1 95 ? 14.703 -1.083 -11.000 1.00 84.12 95 ASN A CA 1
ATOM 732 C C . ASN A 1 95 ? 14.886 -2.131 -12.114 1.00 84.12 95 ASN A C 1
ATOM 734 O O . ASN A 1 95 ? 15.759 -2.989 -12.001 1.00 84.12 95 ASN A O 1
ATOM 738 N N . ARG A 1 96 ? 14.034 -2.110 -13.148 1.00 76.44 96 ARG A N 1
ATOM 739 C CA . ARG A 1 96 ? 14.119 -2.991 -14.325 1.00 76.44 96 ARG A CA 1
ATOM 740 C C . ARG A 1 96 ? 14.903 -2.367 -15.486 1.00 76.44 96 ARG A C 1
ATOM 742 O O . ARG A 1 96 ? 15.212 -3.092 -16.429 1.00 76.44 96 ARG A O 1
ATOM 749 N N . ALA A 1 97 ? 15.156 -1.059 -15.432 1.00 56.25 97 ALA A N 1
ATOM 750 C CA . ALA A 1 97 ? 15.960 -0.305 -16.392 1.00 56.25 97 ALA A CA 1
ATOM 751 C C . ALA A 1 97 ? 17.445 -0.342 -16.009 1.00 56.25 97 ALA A C 1
ATOM 753 O O . ALA A 1 97 ? 18.274 -0.378 -16.944 1.00 56.25 97 ALA A O 1
#

Organism: NCBI:txid1130821

Foldseek 3Di:
DVLVVLLVLLVCLLVDQCVVRLVVNLVVLLCCLVPVVVCSLVSNLVSLVSDDCQLVVDPVSSVVLSVQSNDNDSVSSSVSSVSSSVSSVVVNVVVVD